Protein AF-A0A3D2L8K8-F1 (afdb_monomer)

Foldseek 3Di:
DDDADADPLQAHPVRDHDDDDDDDQVQDDPVSHGDPVVVVVVVVVSVVSNVVSVPD

Secondary structure (DSSP, 8-state):
-PPPP--TTSB-TT--B----PPPGGGB-TTSSBPTTHHHHHHHHHHHHHHHHTT-

Radius of gyration: 13.42 Å; Cα contacts (8 Å, |Δi|>4): 38; chains: 1; bounding box: 28×21×34 Å

pLDDT: mean 94.17, std 5.11, range [62.94, 97.88]

Mean predicted aligned error: 3.28 Å

Solvent-accessible surface area (backbone atoms only — not comparable to full-atom values): 3626 Å² total; per-residue (Å²): 134,82,81,79,71,57,52,99,66,33,27,36,96,85,68,50,72,63,72,92,80,84,85,53,77,88,51,33,44,100,85,74,43,71,34,78,73,52,54,58,56,53,51,50,50,42,52,54,49,47,38,47,60,72,72,97

Structure (mmCIF, N/CA/C/O backbone):
data_AF-A0A3D2L8K8-F1
#
_entry.id   AF-A0A3D2L8K8-F1
#
loop_
_atom_site.group_PDB
_atom_site.id
_atom_site.type_symbol
_atom_site.label_atom_id
_atom_site.label_alt_id
_atom_site.label_comp_id
_atom_site.label_asym_id
_atom_site.label_entity_id
_atom_site.label_seq_id
_atom_site.pdbx_PDB_ins_code
_atom_site.Cartn_x
_atom_site.Cartn_y
_atom_site.Cartn_z
_atom_site.occupancy
_atom_site.B_iso_or_equiv
_atom_site.auth_seq_id
_atom_site.auth_comp_id
_atom_site.auth_asym_id
_atom_site.auth_atom_id
_atom_site.pdbx_PDB_model_num
ATOM 1 N N . MET A 1 1 ? -8.230 9.671 -7.492 1.00 62.94 1 MET A N 1
ATOM 2 C CA . MET A 1 1 ? -6.839 9.361 -7.874 1.00 62.94 1 MET A CA 1
ATOM 3 C C . MET A 1 1 ? -6.912 8.229 -8.880 1.00 62.94 1 MET A C 1
ATOM 5 O O . MET A 1 1 ? -7.496 7.206 -8.548 1.00 62.94 1 MET A O 1
ATOM 9 N N . SER A 1 2 ? -6.495 8.446 -10.126 1.00 82.25 2 SER A N 1
ATOM 10 C CA . SER A 1 2 ? -6.469 7.375 -11.128 1.00 82.25 2 SER A CA 1
ATOM 11 C C . SER A 1 2 ? -5.291 6.449 -10.845 1.00 82.25 2 SER A C 1
ATOM 13 O O . SER A 1 2 ? -4.247 6.920 -10.399 1.00 82.25 2 SER A O 1
ATOM 15 N N . LEU A 1 3 ? -5.457 5.153 -11.102 1.00 83.94 3 LEU A N 1
ATOM 16 C CA . LEU A 1 3 ? -4.340 4.214 -11.058 1.00 83.94 3 LEU A CA 1
ATOM 17 C C . LEU A 1 3 ? -3.310 4.587 -12.141 1.00 83.94 3 LEU A C 1
ATOM 19 O O . LEU A 1 3 ? -3.718 5.051 -13.213 1.00 83.94 3 LEU A O 1
ATOM 23 N N . PRO A 1 4 ? -2.005 4.417 -11.878 1.00 90.06 4 PRO A N 1
ATOM 24 C CA . PRO A 1 4 ? -0.979 4.595 -12.898 1.00 90.06 4 PRO A CA 1
ATOM 25 C C . PRO A 1 4 ? -1.157 3.565 -14.019 1.00 90.06 4 PRO A C 1
ATOM 27 O O . PRO A 1 4 ? -1.682 2.471 -13.808 1.00 90.06 4 PRO A O 1
ATOM 30 N N . ASN A 1 5 ? -0.724 3.924 -15.226 1.00 94.31 5 ASN A N 1
ATOM 31 C CA . ASN A 1 5 ? -0.584 2.958 -16.309 1.00 94.31 5 ASN A CA 1
ATOM 32 C C . ASN A 1 5 ? 0.704 2.165 -16.063 1.00 94.31 5 ASN A C 1
ATOM 34 O O . ASN A 1 5 ? 1.765 2.774 -15.924 1.00 94.31 5 ASN A O 1
ATOM 38 N N . LEU A 1 6 ? 0.580 0.844 -15.960 1.00 94.56 6 LEU A N 1
ATOM 39 C CA . LEU A 1 6 ? 1.685 -0.057 -15.658 1.00 94.56 6 LEU A CA 1
ATOM 40 C C . LEU A 1 6 ? 2.077 -0.845 -16.906 1.00 94.56 6 LEU A C 1
ATOM 42 O O . LEU A 1 6 ? 1.219 -1.212 -17.714 1.00 94.56 6 LEU A O 1
ATOM 46 N N . ASP A 1 7 ? 3.367 -1.124 -17.042 1.00 94.50 7 ASP A N 1
ATOM 47 C CA . ASP A 1 7 ? 3.874 -2.051 -18.045 1.00 94.50 7 ASP A CA 1
ATOM 48 C C . ASP A 1 7 ? 3.612 -3.524 -17.659 1.00 94.50 7 ASP A C 1
ATOM 50 O O . ASP A 1 7 ? 2.956 -3.835 -16.663 1.00 94.50 7 ASP A O 1
ATOM 54 N N . ALA A 1 8 ? 4.121 -4.457 -18.468 1.00 92.38 8 ALA A N 1
ATOM 55 C CA . ALA A 1 8 ? 3.949 -5.893 -18.234 1.00 92.38 8 ALA A CA 1
ATOM 56 C C . ALA A 1 8 ? 4.622 -6.408 -16.945 1.00 92.38 8 ALA A C 1
ATOM 58 O O . ALA A 1 8 ? 4.290 -7.502 -16.495 1.00 92.38 8 ALA A O 1
ATOM 59 N N . ASN A 1 9 ? 5.541 -5.628 -16.370 1.00 93.62 9 ASN A N 1
ATOM 60 C CA . ASN A 1 9 ? 6.334 -5.957 -15.188 1.00 93.62 9 ASN A CA 1
ATOM 61 C C . ASN A 1 9 ? 5.962 -5.052 -13.997 1.00 93.62 9 ASN A C 1
ATOM 63 O O . ASN A 1 9 ? 6.754 -4.877 -13.075 1.00 93.62 9 ASN A O 1
ATOM 67 N N . ASN A 1 10 ? 4.765 -4.457 -14.024 1.00 94.88 10 ASN A N 1
ATOM 68 C CA . ASN A 1 10 ? 4.219 -3.622 -12.956 1.00 94.88 10 ASN A CA 1
ATOM 69 C C . ASN A 1 10 ? 5.005 -2.328 -12.658 1.00 94.88 10 ASN A C 1
ATOM 71 O O . ASN A 1 10 ? 4.936 -1.805 -11.541 1.00 94.88 10 ASN A O 1
ATOM 75 N N . PHE A 1 11 ? 5.716 -1.775 -13.642 1.00 94.75 11 PHE A N 1
ATOM 76 C CA . PHE A 1 11 ? 6.386 -0.480 -13.529 1.00 94.75 11 PHE A CA 1
ATOM 77 C C . PHE A 1 11 ? 5.573 0.646 -14.167 1.00 94.75 11 PHE A C 1
ATOM 79 O O . PHE A 1 11 ? 4.966 0.472 -15.224 1.00 94.75 11 PHE A O 1
ATOM 86 N N . ASP A 1 12 ? 5.590 1.822 -13.542 1.00 95.25 12 ASP A N 1
ATOM 87 C CA . ASP A 1 12 ? 5.053 3.047 -14.138 1.00 95.25 12 ASP A CA 1
ATOM 88 C C . ASP A 1 12 ? 6.085 3.785 -15.020 1.00 95.25 12 ASP A C 1
ATOM 90 O O . ASP A 1 12 ? 7.230 3.358 -15.195 1.00 95.25 12 ASP A O 1
ATOM 94 N N . ALA A 1 13 ? 5.685 4.935 -15.574 1.00 94.06 13 ALA A N 1
ATOM 95 C CA . ALA A 1 13 ? 6.543 5.763 -16.425 1.00 94.06 13 ALA A CA 1
ATOM 96 C C . ALA A 1 13 ? 7.799 6.314 -15.713 1.00 94.06 13 ALA A C 1
ATOM 98 O O . ALA A 1 13 ? 8.780 6.646 -16.381 1.00 94.06 13 ALA A O 1
ATOM 99 N N . GLU A 1 14 ? 7.790 6.401 -14.379 1.00 95.38 14 GLU A N 1
ATOM 100 C CA . GLU A 1 14 ? 8.912 6.860 -13.550 1.00 95.38 14 GLU A CA 1
ATOM 101 C C . GLU A 1 14 ? 9.764 5.695 -13.013 1.00 95.38 14 GLU A C 1
ATOM 103 O O . GLU A 1 14 ? 10.708 5.920 -12.252 1.00 95.38 14 GLU A O 1
ATOM 108 N N . ARG A 1 15 ? 9.480 4.454 -13.441 1.00 93.00 15 ARG A N 1
ATOM 109 C CA . ARG A 1 15 ? 10.106 3.208 -12.965 1.00 93.00 15 ARG A CA 1
ATOM 110 C C . ARG A 1 15 ? 9.862 2.912 -11.483 1.00 93.00 15 ARG A C 1
ATOM 112 O O . ARG A 1 15 ? 10.684 2.255 -10.842 1.00 93.00 15 ARG A O 1
ATOM 119 N N . GLN A 1 16 ? 8.732 3.344 -10.938 1.00 94.44 16 GLN A N 1
ATOM 120 C CA . GLN A 1 16 ? 8.261 2.854 -9.646 1.00 94.44 16 GLN A CA 1
ATOM 121 C C . GLN A 1 16 ? 7.533 1.526 -9.856 1.00 94.44 16 GLN A C 1
ATOM 123 O O . GLN A 1 16 ? 6.786 1.379 -10.821 1.00 94.44 16 GLN A O 1
ATOM 128 N N . HIS A 1 17 ? 7.767 0.555 -8.971 1.00 95.31 17 HIS A N 1
ATOM 129 C CA . HIS A 1 17 ? 7.067 -0.732 -8.996 1.00 95.31 17 HIS A CA 1
ATOM 130 C C . HIS A 1 17 ? 5.803 -0.655 -8.151 1.00 95.31 17 HIS A C 1
ATOM 132 O O . HIS A 1 17 ? 5.820 -0.124 -7.036 1.00 95.31 17 HIS A O 1
ATOM 138 N N . TRP A 1 18 ? 4.711 -1.180 -8.693 1.00 95.75 18 TRP A N 1
ATOM 139 C CA . TRP A 1 18 ? 3.394 -1.100 -8.085 1.00 95.75 18 TRP A CA 1
ATOM 140 C C . TRP A 1 18 ? 2.829 -2.489 -7.840 1.00 95.75 18 TRP A C 1
ATOM 142 O O . TRP A 1 18 ? 2.724 -3.301 -8.749 1.00 95.75 18 TRP A O 1
ATOM 152 N N . ILE A 1 19 ? 2.339 -2.724 -6.623 1.00 95.19 19 ILE A N 1
ATOM 153 C CA . ILE A 1 19 ? 1.534 -3.908 -6.322 1.00 95.19 19 ILE A CA 1
ATOM 154 C C . ILE A 1 19 ? 0.113 -3.515 -5.940 1.00 95.19 19 ILE A C 1
ATOM 156 O O . ILE A 1 19 ? -0.123 -2.569 -5.186 1.00 95.19 19 ILE A O 1
ATOM 160 N N . THR A 1 20 ? -0.859 -4.287 -6.424 1.00 94.06 20 THR A N 1
ATOM 161 C CA . THR A 1 20 ? -2.242 -4.161 -5.960 1.00 94.06 20 THR A CA 1
ATOM 162 C C . THR A 1 20 ? -2.430 -5.001 -4.702 1.00 94.06 20 THR A C 1
ATOM 164 O O . THR A 1 20 ? -2.344 -6.228 -4.742 1.00 94.06 20 THR A O 1
ATOM 167 N N . VAL A 1 21 ? -2.725 -4.348 -3.577 1.00 94.12 21 VAL A N 1
ATOM 168 C CA . VAL A 1 21 ? -3.029 -5.022 -2.309 1.00 94.12 21 VAL A CA 1
ATOM 169 C C . VAL A 1 21 ? -4.525 -4.951 -2.042 1.00 94.12 21 VAL A C 1
ATOM 171 O O . VAL A 1 21 ? -5.109 -3.873 -1.961 1.00 94.12 21 VAL A O 1
ATOM 174 N N . ARG A 1 22 ? -5.154 -6.117 -1.883 1.00 94.94 22 ARG A N 1
ATOM 175 C CA . ARG A 1 22 ? -6.517 -6.212 -1.361 1.00 94.94 22 ARG A CA 1
ATOM 176 C C . ARG A 1 22 ? -6.456 -6.280 0.159 1.00 94.94 22 ARG A C 1
ATOM 178 O O . ARG A 1 22 ? -5.833 -7.192 0.689 1.00 94.94 22 ARG A O 1
ATOM 185 N N . VAL A 1 23 ? -7.114 -5.331 0.816 1.00 95.75 23 VAL A N 1
ATOM 186 C CA . VAL A 1 23 ? -7.267 -5.303 2.274 1.00 95.75 23 VAL A CA 1
ATOM 187 C C . VAL A 1 23 ? -8.489 -6.128 2.654 1.00 95.75 23 VAL A C 1
ATOM 189 O O . VAL A 1 23 ? -9.586 -5.879 2.144 1.00 95.75 23 VAL A O 1
ATOM 192 N N . TYR A 1 24 ? -8.300 -7.100 3.540 1.00 95.81 24 TYR A N 1
ATOM 193 C CA . TYR A 1 24 ? -9.391 -7.855 4.145 1.00 95.81 24 TYR A CA 1
ATOM 194 C C . TYR A 1 24 ? -9.684 -7.339 5.551 1.00 95.81 24 TYR A C 1
ATOM 196 O O . TYR A 1 24 ? -8.872 -6.654 6.166 1.00 95.81 24 TYR A O 1
ATOM 204 N N . TYR A 1 25 ? -10.858 -7.682 6.083 1.00 95.62 25 TYR A N 1
ATOM 205 C CA . TYR A 1 25 ? -11.240 -7.280 7.438 1.00 95.62 25 TYR A CA 1
ATOM 206 C C . TYR A 1 25 ? -10.236 -7.772 8.499 1.00 95.62 25 TYR A C 1
ATOM 208 O O . TYR A 1 25 ? -9.958 -7.063 9.459 1.00 95.62 25 TYR A O 1
ATOM 216 N N . GLU A 1 26 ? -9.616 -8.937 8.292 1.00 95.69 26 GLU A N 1
ATOM 217 C CA . GLU A 1 26 ? -8.548 -9.473 9.155 1.00 95.69 26 GLU A CA 1
ATOM 218 C C . GLU A 1 26 ? -7.269 -8.621 9.195 1.00 95.69 26 GLU A C 1
ATOM 220 O O . GLU A 1 26 ? -6.503 -8.710 10.153 1.00 95.69 26 GLU A O 1
ATOM 225 N N . ASP A 1 27 ? -7.038 -7.779 8.184 1.00 97.12 27 ASP A N 1
ATOM 226 C CA . ASP A 1 27 ? -5.894 -6.867 8.156 1.00 97.12 27 ASP A CA 1
ATOM 227 C C . ASP A 1 27 ? -6.149 -5.592 8.976 1.00 97.12 27 ASP A C 1
ATOM 229 O O . ASP A 1 27 ? -5.224 -4.792 9.174 1.00 97.12 27 ASP A O 1
ATOM 233 N N . THR A 1 28 ? -7.393 -5.387 9.424 1.00 97.25 28 THR A N 1
ATOM 234 C CA . THR A 1 28 ? -7.839 -4.191 10.141 1.00 97.25 28 THR A CA 1
ATOM 235 C C . THR A 1 28 ? -7.884 -4.393 11.656 1.00 97.25 28 THR A C 1
ATOM 237 O O . THR A 1 28 ? -8.028 -5.511 12.146 1.00 97.25 28 THR A O 1
ATOM 240 N N . ASP A 1 29 ? -7.728 -3.306 12.410 1.00 95.69 29 ASP A N 1
ATOM 241 C CA . ASP A 1 29 ? -7.864 -3.292 13.867 1.00 95.69 29 ASP A CA 1
ATOM 242 C C . ASP A 1 29 ? -9.275 -2.864 14.321 1.00 95.69 29 ASP A C 1
ATOM 244 O O . ASP A 1 29 ? -10.189 -2.673 13.517 1.00 95.69 29 ASP A O 1
ATOM 248 N N . PHE A 1 30 ? -9.468 -2.696 15.635 1.00 95.31 30 PHE A N 1
ATOM 249 C CA . PHE A 1 30 ? -10.765 -2.323 16.214 1.00 95.31 30 PHE A CA 1
ATOM 250 C C . PHE A 1 30 ? -11.274 -0.938 15.778 1.00 95.31 30 PHE A C 1
ATOM 252 O O . PHE A 1 30 ? -12.436 -0.615 16.021 1.00 95.31 30 PHE A O 1
ATOM 259 N N . THR A 1 31 ? -10.428 -0.112 15.156 1.00 95.38 31 THR A N 1
ATOM 260 C CA . THR A 1 31 ? -10.805 1.196 14.606 1.00 95.38 31 THR A CA 1
A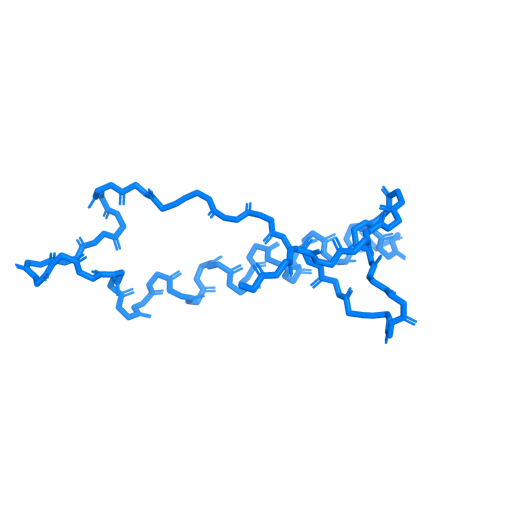TOM 261 C C . THR A 1 31 ? -11.276 1.107 13.152 1.00 95.38 31 THR A C 1
ATOM 263 O O . THR A 1 31 ? -11.736 2.105 12.600 1.00 95.38 31 THR A O 1
ATOM 266 N N . GLY A 1 32 ? -11.193 -0.078 12.531 1.00 94.81 32 GLY A N 1
ATOM 267 C CA . GLY A 1 32 ? -11.540 -0.299 11.126 1.00 94.81 32 GLY A CA 1
ATOM 268 C C . GLY A 1 32 ? -10.450 0.142 10.145 1.00 94.81 32 GLY A C 1
ATOM 269 O O . GLY A 1 32 ? -10.695 0.200 8.941 1.00 94.81 32 GLY A O 1
ATOM 270 N N . MET A 1 33 ? -9.251 0.448 10.644 1.00 96.75 33 MET A N 1
ATOM 271 C CA . MET A 1 33 ? -8.089 0.819 9.838 1.00 96.75 33 MET A CA 1
ATOM 272 C C . MET A 1 33 ? -7.121 -0.354 9.739 1.00 96.75 33 MET A C 1
ATOM 274 O O . MET A 1 33 ? -7.076 -1.205 10.622 1.00 96.75 33 MET A O 1
ATOM 278 N N . VAL A 1 34 ? -6.317 -0.395 8.675 1.00 97.62 34 VAL A N 1
ATOM 279 C CA . VAL A 1 34 ? -5.231 -1.379 8.554 1.00 97.62 34 VAL A CA 1
ATOM 280 C C . VAL A 1 34 ? -4.305 -1.262 9.761 1.00 97.62 34 VAL A C 1
ATOM 282 O O . VAL A 1 34 ? -3.774 -0.182 10.034 1.00 97.62 34 VAL A O 1
ATOM 285 N N . TYR A 1 35 ? -4.070 -2.385 10.439 1.00 97.62 35 TYR A N 1
ATOM 286 C CA . TYR A 1 35 ? -3.170 -2.421 11.582 1.00 97.62 35 TYR A CA 1
ATOM 287 C C . TYR A 1 35 ? -1.753 -2.002 11.172 1.00 97.62 35 TYR A C 1
ATOM 289 O O . TYR A 1 35 ? -1.217 -2.475 10.169 1.00 97.62 35 TYR A O 1
ATOM 297 N N . HIS A 1 36 ? -1.107 -1.152 11.973 1.00 95.44 36 HIS A N 1
ATOM 298 C CA . HIS A 1 36 ? 0.182 -0.550 11.620 1.00 95.44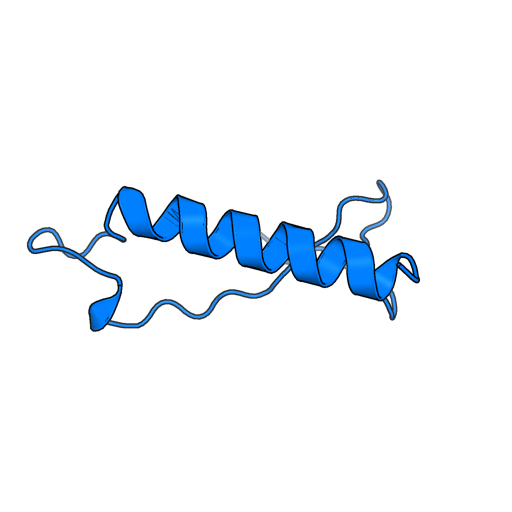 36 HIS A CA 1
ATOM 299 C C . HIS A 1 36 ? 1.265 -1.561 11.209 1.00 95.44 36 HIS A C 1
ATOM 301 O O . HIS A 1 36 ? 2.017 -1.303 10.270 1.00 95.44 36 HIS A O 1
ATOM 307 N N . ALA A 1 37 ? 1.333 -2.733 11.848 1.00 95.88 37 ALA A N 1
ATOM 308 C CA . ALA A 1 37 ? 2.335 -3.739 11.490 1.00 95.88 37 ALA A CA 1
ATOM 309 C C . ALA A 1 37 ? 2.071 -4.408 10.127 1.00 95.88 37 ALA A C 1
ATOM 311 O O . ALA A 1 37 ? 3.008 -4.90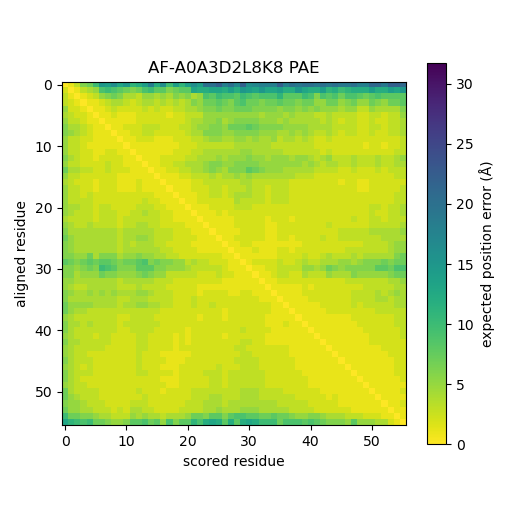3 9.499 1.00 95.88 37 ALA A O 1
ATOM 312 N N . ASN A 1 38 ? 0.824 -4.416 9.641 1.00 96.75 38 ASN A N 1
ATOM 313 C CA . ASN A 1 38 ? 0.483 -5.035 8.359 1.00 96.75 38 ASN A CA 1
ATOM 314 C C . ASN A 1 38 ? 1.047 -4.252 7.166 1.00 96.75 38 ASN A C 1
ATOM 316 O O . ASN A 1 38 ? 1.363 -4.863 6.147 1.00 96.75 38 ASN A O 1
ATOM 320 N N . TYR A 1 39 ? 1.319 -2.950 7.309 1.00 96.38 39 TYR A N 1
ATOM 321 C CA . TYR A 1 39 ? 2.018 -2.181 6.273 1.00 96.38 39 TYR A CA 1
ATOM 322 C C . TYR A 1 39 ? 3.405 -2.751 5.949 1.00 96.38 39 TYR A C 1
ATOM 324 O O . TYR A 1 39 ? 3.780 -2.806 4.780 1.00 96.38 39 TYR A O 1
ATOM 332 N N . LEU A 1 40 ? 4.142 -3.255 6.948 1.00 96.94 40 LEU A N 1
ATOM 333 C CA . LEU A 1 40 ? 5.445 -3.891 6.714 1.00 96.94 40 LEU A CA 1
ATOM 334 C C . LEU A 1 40 ? 5.316 -5.137 5.831 1.00 96.94 40 LEU A C 1
ATOM 336 O O . LEU A 1 40 ? 6.161 -5.378 4.975 1.00 96.94 40 LEU A O 1
ATOM 340 N N . ARG A 1 41 ? 4.229 -5.902 5.992 1.00 96.25 41 ARG A N 1
ATOM 341 C CA . ARG A 1 41 ? 3.948 -7.081 5.160 1.00 96.25 41 ARG A CA 1
ATOM 342 C C . ARG A 1 41 ? 3.650 -6.686 3.716 1.00 96.25 41 ARG A C 1
ATOM 344 O O . ARG A 1 41 ? 4.066 -7.383 2.795 1.00 96.25 41 ARG A O 1
ATOM 351 N N . PHE A 1 42 ? 2.945 -5.574 3.516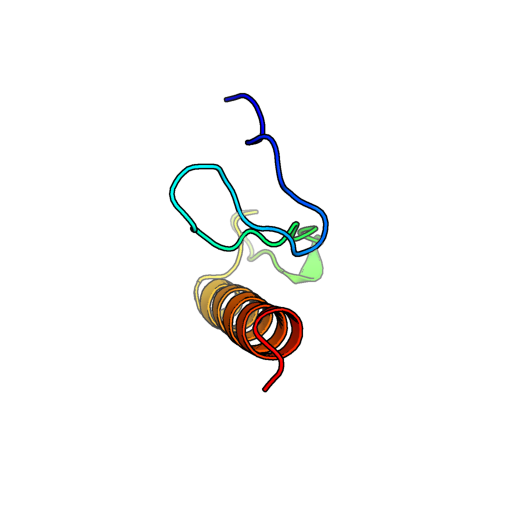 1.00 96.81 42 PHE A N 1
ATOM 352 C CA . PHE A 1 42 ? 2.642 -5.056 2.182 1.00 96.81 42 PHE A CA 1
ATOM 353 C C . PHE A 1 42 ? 3.900 -4.541 1.484 1.00 96.81 42 PHE A C 1
ATOM 355 O O . PHE A 1 42 ? 4.131 -4.890 0.328 1.00 96.81 42 PHE A O 1
ATOM 362 N N . PHE A 1 43 ? 4.755 -3.797 2.192 1.00 96.31 43 PHE A N 1
ATOM 363 C CA . PHE A 1 43 ? 6.036 -3.350 1.643 1.00 96.31 43 PHE A CA 1
ATOM 364 C C . PHE A 1 43 ? 6.958 -4.515 1.300 1.00 96.31 43 PHE A C 1
ATOM 366 O O . PHE A 1 43 ? 7.562 -4.516 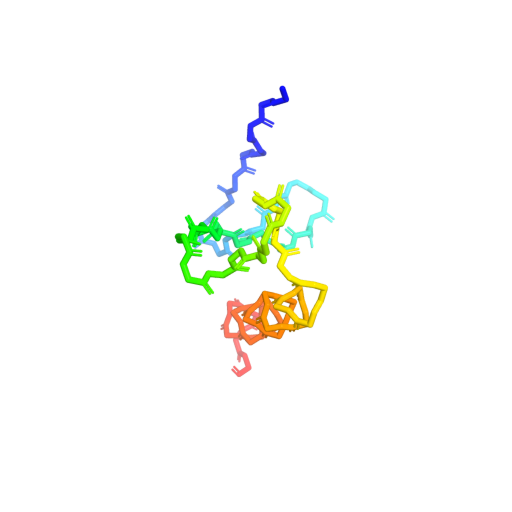0.231 1.00 96.31 43 PHE A O 1
ATOM 373 N N . GLU A 1 44 ? 7.023 -5.534 2.156 1.00 97.88 44 GLU A N 1
ATOM 374 C CA . GLU A 1 44 ? 7.835 -6.717 1.882 1.00 97.88 44 GLU A CA 1
ATOM 375 C C . GLU A 1 44 ? 7.329 -7.486 0.656 1.00 97.88 44 GLU A C 1
ATOM 377 O O . GLU A 1 44 ? 8.128 -7.889 -0.186 1.00 97.88 44 GLU A O 1
ATOM 382 N N . ARG A 1 45 ? 6.004 -7.614 0.491 1.00 96.75 45 ARG A N 1
ATOM 383 C CA . ARG A 1 45 ? 5.420 -8.196 -0.725 1.00 96.75 45 ARG A CA 1
ATOM 384 C C . ARG A 1 45 ? 5.818 -7.403 -1.971 1.00 96.75 45 ARG A C 1
ATOM 386 O O . ARG A 1 45 ? 6.213 -8.016 -2.954 1.00 96.75 45 ARG A O 1
ATOM 393 N N . GLY A 1 46 ? 5.752 -6.071 -1.911 1.00 96.81 46 GLY A N 1
ATOM 394 C CA . GLY A 1 46 ? 6.166 -5.204 -3.017 1.00 96.81 46 GLY A CA 1
ATOM 395 C C . GLY A 1 46 ? 7.646 -5.365 -3.347 1.00 96.81 46 GLY A C 1
ATOM 396 O O . GLY A 1 46 ? 8.011 -5.497 -4.506 1.00 96.81 46 GLY A O 1
ATOM 397 N N . ARG A 1 47 ? 8.501 -5.461 -2.326 1.00 96.38 47 AR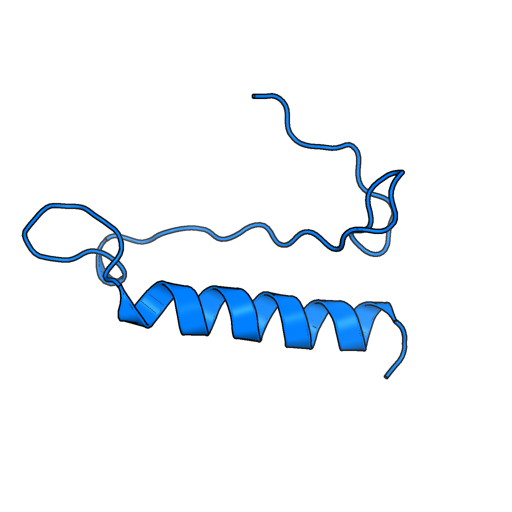G A N 1
ATOM 398 C CA . ARG A 1 47 ? 9.939 -5.690 -2.498 1.00 96.38 47 ARG A CA 1
ATOM 399 C C . ARG A 1 47 ? 10.236 -7.038 -3.158 1.00 96.38 47 ARG A C 1
ATOM 401 O O . ARG A 1 47 ? 11.078 -7.102 -4.049 1.00 96.38 47 ARG A O 1
ATOM 408 N N . SER A 1 48 ? 9.584 -8.113 -2.717 1.00 97.12 48 SER A N 1
ATOM 409 C CA . SER A 1 48 ? 9.760 -9.439 -3.319 1.00 97.12 48 SER A CA 1
ATOM 410 C C . SER A 1 48 ? 9.302 -9.476 -4.776 1.00 97.12 48 SER A C 1
ATOM 412 O O . SER A 1 48 ? 10.000 -10.043 -5.611 1.00 97.12 48 SER A O 1
ATOM 414 N N . ASP A 1 49 ? 8.158 -8.864 -5.076 1.00 96.75 49 ASP A N 1
ATOM 415 C CA . ASP A 1 49 ? 7.595 -8.826 -6.428 1.00 96.75 49 ASP A CA 1
ATOM 416 C C . ASP A 1 49 ? 8.4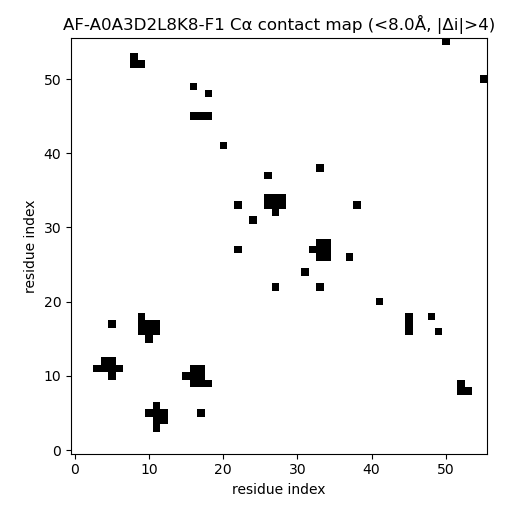47 -7.954 -7.362 1.00 96.75 49 ASP A C 1
ATOM 418 O O . ASP A 1 49 ? 8.811 -8.387 -8.449 1.00 96.75 49 ASP A O 1
ATOM 422 N N . HIS A 1 50 ? 8.917 -6.802 -6.874 1.00 96.50 50 HIS A N 1
ATOM 423 C CA . HIS A 1 50 ? 9.875 -5.955 -7.582 1.00 96.50 50 HIS A CA 1
ATOM 424 C C . HIS A 1 50 ? 11.146 -6.711 -7.980 1.00 96.50 50 HIS A C 1
ATOM 426 O O . H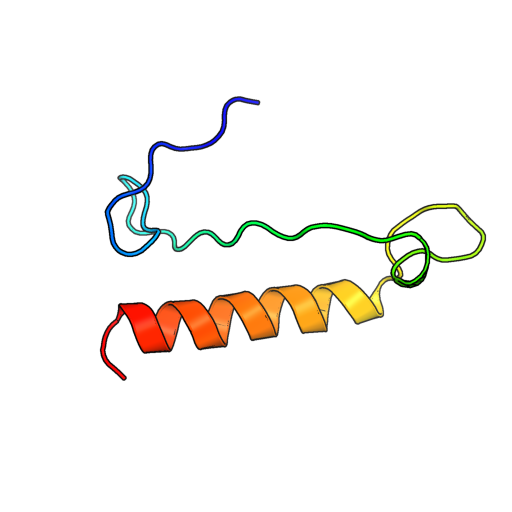IS A 1 50 ? 11.597 -6.602 -9.116 1.00 96.50 50 HIS A O 1
ATOM 432 N N . LEU A 1 51 ? 11.747 -7.471 -7.055 1.00 95.88 51 LEU A N 1
ATOM 433 C CA . LEU A 1 51 ? 12.963 -8.235 -7.348 1.00 95.88 51 LEU A CA 1
ATOM 434 C C . LEU A 1 51 ? 12.712 -9.322 -8.397 1.00 95.88 51 LEU A C 1
ATOM 436 O O . LEU A 1 51 ? 13.512 -9.469 -9.319 1.00 95.88 51 LEU A O 1
ATOM 440 N N . ARG A 1 52 ? 11.578 -10.022 -8.293 1.00 94.88 52 ARG A N 1
ATOM 441 C CA . ARG A 1 52 ? 11.159 -11.027 -9.273 1.00 94.88 52 ARG A CA 1
ATOM 442 C C . ARG A 1 52 ? 10.980 -10.415 -10.664 1.00 94.88 52 ARG A C 1
ATOM 444 O O . ARG A 1 52 ? 11.495 -10.963 -11.636 1.00 94.88 52 ARG A O 1
ATOM 451 N N . ASP A 1 53 ? 10.284 -9.285 -10.753 1.00 93.69 53 ASP A N 1
ATOM 452 C CA . ASP A 1 53 ? 10.022 -8.582 -12.013 1.00 93.69 53 ASP A CA 1
ATOM 453 C C . ASP A 1 53 ? 11.298 -7.932 -12.585 1.00 93.69 53 ASP A C 1
ATOM 455 O O . ASP A 1 53 ? 11.442 -7.793 -13.800 1.00 93.69 53 ASP A O 1
ATOM 459 N N . ALA A 1 54 ? 12.273 -7.607 -11.728 1.00 90.56 54 ALA A N 1
ATOM 460 C CA . ALA A 1 54 ? 13.618 -7.181 -12.119 1.00 90.56 54 ALA A CA 1
ATOM 461 C C . ALA A 1 54 ? 14.538 -8.343 -12.558 1.00 90.56 54 ALA A C 1
ATOM 463 O O . ALA A 1 54 ? 15.655 -8.092 -13.018 1.00 90.56 54 ALA A O 1
ATOM 464 N N . GLY A 1 55 ? 14.085 -9.598 -12.446 1.00 90.38 55 GLY A N 1
ATOM 465 C CA . GLY A 1 55 ? 14.813 -10.791 -12.887 1.00 90.38 55 GLY A CA 1
ATOM 466 C C . GLY A 1 55 ? 15.810 -11.366 -11.874 1.00 90.38 55 GLY A C 1
ATOM 467 O O . GLY A 1 55 ? 16.763 -12.028 -12.290 1.00 90.38 55 GLY A O 1
ATOM 468 N N . VAL A 1 56 ? 15.613 -11.102 -10.577 1.00 89.25 56 VAL A N 1
ATOM 469 C CA . VAL A 1 56 ? 16.426 -11.623 -9.458 1.00 89.25 56 VAL A CA 1
ATOM 470 C C . VAL A 1 56 ? 15.787 -12.8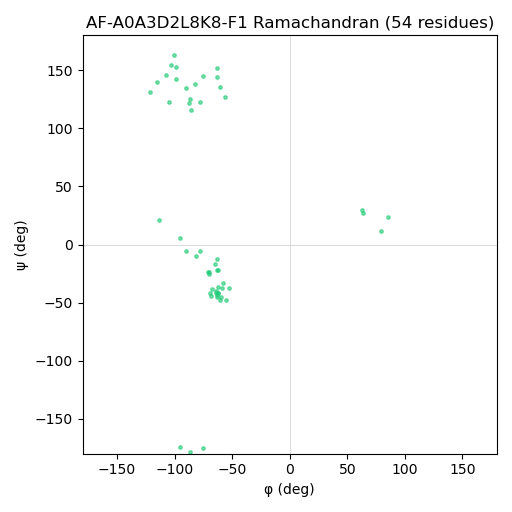56 -8.825 1.00 89.25 56 VAL A C 1
ATOM 472 O O . VAL A 1 56 ? 14.549 -12.867 -8.644 1.00 89.25 56 VAL A O 1
#

Sequence (56 aa):
MSLPNLDANNFDAERQHWITVRVYYEDTDFTGMVYHANYLRFFERGRSDHLRDAGV